Protein AF-A0A9P4NU19-F1 (afdb_monomer_lite)

Structure (mmCIF, N/CA/C/O backbone):
data_AF-A0A9P4NU19-F1
#
_entry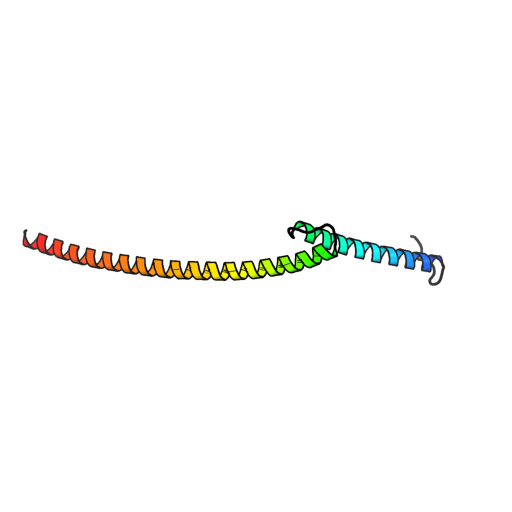.id   AF-A0A9P4NU19-F1
#
loop_
_atom_site.group_PDB
_atom_site.id
_atom_site.type_symbol
_atom_site.label_atom_id
_atom_site.label_alt_id
_atom_site.label_comp_id
_atom_site.label_asym_id
_atom_site.label_entity_id
_atom_site.label_seq_id
_atom_site.pdbx_PDB_ins_code
_atom_site.Cartn_x
_atom_site.Cartn_y
_atom_site.Cartn_z
_atom_site.occupancy
_atom_site.B_iso_or_equiv
_atom_site.auth_seq_id
_atom_site.auth_comp_id
_atom_site.auth_asym_id
_atom_site.auth_atom_id
_atom_site.pdbx_PDB_model_num
ATOM 1 N N . SER A 1 1 ? 50.816 -5.584 -24.018 1.00 43.19 1 SER A N 1
ATOM 2 C CA . SER A 1 1 ? 50.028 -4.352 -23.812 1.00 43.19 1 SER A CA 1
ATOM 3 C C . SER A 1 1 ? 49.544 -3.868 -25.172 1.00 43.19 1 SER A C 1
ATOM 5 O O . SER A 1 1 ? 50.369 -3.659 -26.049 1.00 43.19 1 SER A O 1
ATOM 7 N N . ARG A 1 2 ? 48.230 -3.766 -25.426 1.00 56.91 2 ARG A N 1
ATOM 8 C CA . ARG A 1 2 ? 47.763 -3.137 -26.680 1.00 56.91 2 ARG A CA 1
ATOM 9 C C . ARG A 1 2 ? 48.009 -1.633 -26.565 1.00 56.91 2 ARG A C 1
ATOM 11 O O . ARG A 1 2 ? 47.451 -1.003 -25.667 1.00 56.91 2 ARG A O 1
ATOM 18 N N . SER A 1 3 ? 48.881 -1.088 -27.411 1.00 71.12 3 SER A N 1
ATOM 19 C CA . SER A 1 3 ? 49.129 0.350 -27.499 1.00 71.12 3 SER A CA 1
ATOM 20 C C . SER A 1 3 ? 47.824 1.063 -27.838 1.00 71.12 3 SER A C 1
ATOM 22 O O . SER A 1 3 ? 47.075 0.618 -28.708 1.00 71.12 3 SER A O 1
ATOM 24 N N . LYS A 1 4 ? 47.526 2.156 -27.130 1.00 72.44 4 LYS A N 1
ATOM 25 C CA . LYS A 1 4 ? 46.362 2.984 -27.458 1.00 72.44 4 LYS A CA 1
ATOM 26 C C . LYS A 1 4 ? 46.572 3.554 -28.870 1.00 72.44 4 LYS A C 1
ATOM 28 O O . LYS A 1 4 ? 47.666 4.057 -29.128 1.00 72.44 4 LYS A O 1
ATOM 33 N N . PRO A 1 5 ? 45.577 3.461 -29.770 1.00 78.62 5 PRO A N 1
ATOM 34 C CA . PRO A 1 5 ? 45.715 3.963 -31.133 1.00 78.62 5 PRO A CA 1
ATOM 35 C C . PRO A 1 5 ? 45.987 5.470 -31.122 1.00 78.62 5 PRO A C 1
ATOM 37 O O . PRO A 1 5 ? 45.494 6.192 -30.249 1.00 78.62 5 PRO A O 1
ATOM 40 N N . GLN A 1 6 ? 46.790 5.937 -32.079 1.00 83.56 6 GLN A N 1
ATOM 41 C CA . GLN A 1 6 ? 47.211 7.334 -32.176 1.00 83.56 6 GLN A CA 1
ATOM 42 C C . GLN A 1 6 ? 45.997 8.256 -32.331 1.00 83.56 6 GLN A C 1
ATOM 44 O O . GLN A 1 6 ? 45.128 8.004 -33.164 1.00 83.56 6 GLN A O 1
ATOM 49 N N . VAL A 1 7 ? 45.929 9.327 -31.539 1.00 80.81 7 VAL A N 1
ATOM 50 C CA . VAL A 1 7 ? 44.821 10.294 -31.589 1.00 80.81 7 VAL A CA 1
ATOM 51 C C . VAL A 1 7 ? 44.701 10.873 -33.003 1.00 80.81 7 VAL A C 1
ATOM 53 O O . VAL A 1 7 ? 45.691 11.333 -33.562 1.00 80.81 7 VAL A O 1
ATOM 56 N N . GLY A 1 8 ? 43.496 10.816 -33.578 1.00 79.75 8 GLY A N 1
ATOM 57 C CA . GLY A 1 8 ? 43.217 11.255 -34.952 1.00 79.75 8 GLY A CA 1
ATOM 58 C C . GLY A 1 8 ? 43.447 10.198 -36.040 1.00 79.75 8 GLY A C 1
ATOM 59 O O . GLY A 1 8 ? 43.107 10.446 -37.190 1.00 79.75 8 GLY A O 1
ATOM 60 N N . SER A 1 9 ? 43.969 9.012 -35.703 1.00 86.62 9 SER A N 1
ATOM 61 C CA . SER A 1 9 ? 44.032 7.883 -36.645 1.00 86.62 9 SER A CA 1
ATOM 62 C C . SER A 1 9 ? 42.656 7.252 -36.886 1.00 86.62 9 SER A C 1
ATOM 64 O O . SER A 1 9 ? 41.766 7.301 -36.027 1.00 86.62 9 SER A O 1
ATOM 66 N N . ASP A 1 10 ? 42.492 6.575 -38.023 1.00 85.88 10 ASP A N 1
ATOM 67 C CA . ASP A 1 10 ? 41.269 5.827 -38.347 1.00 85.88 10 ASP A CA 1
ATOM 68 C C . ASP A 1 10 ? 40.943 4.751 -37.302 1.00 85.88 10 ASP A C 1
ATOM 70 O O . ASP A 1 10 ? 39.777 4.537 -36.953 1.00 85.88 10 ASP A O 1
ATOM 74 N N . GLU A 1 11 ? 41.972 4.115 -36.736 1.00 84.75 11 GLU A N 1
ATOM 75 C CA . GLU A 1 11 ? 41.837 3.141 -35.651 1.00 84.75 11 GLU A CA 1
ATOM 76 C C . GLU A 1 11 ? 41.324 3.789 -34.362 1.00 84.75 11 GLU A C 1
ATOM 78 O O . GLU A 1 11 ? 40.438 3.243 -33.700 1.00 84.75 11 GLU A O 1
ATOM 83 N N . TRP A 1 12 ? 41.812 4.987 -34.028 1.00 87.06 12 TRP A N 1
ATOM 84 C CA . TRP A 1 12 ? 41.321 5.755 -32.886 1.00 87.06 12 TRP A CA 1
ATOM 85 C C . TRP A 1 12 ? 39.859 6.166 -33.075 1.00 87.06 12 TRP A C 1
ATOM 87 O O . TRP A 1 12 ? 39.044 5.982 -32.166 1.00 87.06 12 TRP A O 1
ATOM 97 N N . HIS A 1 13 ? 39.486 6.632 -34.270 1.00 87.81 13 HIS A N 1
ATOM 98 C CA . HIS A 1 13 ? 38.095 6.947 -34.597 1.00 87.81 13 HIS A CA 1
ATOM 99 C C . HIS A 1 13 ? 37.188 5.710 -34.538 1.00 87.81 13 HIS A C 1
ATOM 101 O O . HIS A 1 13 ? 36.067 5.801 -34.028 1.00 87.81 13 HIS A O 1
ATOM 107 N N . LYS A 1 14 ? 37.657 4.547 -35.008 1.00 88.94 14 LYS A N 1
ATOM 108 C CA . LYS A 1 14 ? 36.924 3.276 -34.936 1.00 88.94 14 LYS A CA 1
ATOM 109 C C . LYS A 1 14 ? 36.691 2.837 -33.490 1.00 88.94 14 LYS A C 1
ATOM 111 O O . LYS A 1 14 ? 35.538 2.652 -33.110 1.00 88.94 14 LYS A O 1
ATOM 116 N N . VAL A 1 15 ? 37.741 2.787 -32.667 1.00 87.25 15 VAL A N 1
ATOM 117 C CA . VAL A 1 15 ? 37.636 2.429 -31.241 1.00 87.25 15 VAL A CA 1
ATOM 118 C C . VAL A 1 15 ? 36.683 3.368 -30.505 1.00 87.25 15 VAL A C 1
ATOM 120 O O . VAL A 1 15 ? 35.859 2.919 -29.712 1.00 87.25 15 VAL A O 1
ATOM 123 N N . ARG A 1 16 ? 36.733 4.675 -30.787 1.00 90.88 16 ARG A N 1
ATOM 124 C CA . ARG A 1 16 ? 35.836 5.647 -30.149 1.00 90.88 16 ARG A CA 1
ATOM 125 C C . ARG A 1 16 ? 34.371 5.420 -30.530 1.00 90.88 16 ARG A C 1
ATOM 127 O O . ARG A 1 16 ? 33.507 5.483 -29.657 1.00 90.88 16 ARG A O 1
ATOM 134 N N . ARG A 1 17 ? 34.088 5.138 -31.808 1.00 91.12 17 ARG A N 1
ATOM 135 C CA . ARG A 1 17 ? 32.733 4.808 -32.286 1.00 91.12 17 ARG A CA 1
ATOM 136 C C . ARG A 1 17 ? 32.219 3.506 -31.678 1.00 91.12 17 ARG A C 1
ATOM 138 O O . ARG A 1 17 ? 31.075 3.470 -31.235 1.00 91.12 17 ARG A O 1
ATOM 145 N N . ASP A 1 18 ? 33.046 2.468 -31.633 1.00 92.81 18 ASP A N 1
ATOM 146 C CA . ASP A 1 18 ? 32.655 1.159 -31.102 1.00 92.81 18 ASP A CA 1
ATOM 147 C C . ASP A 1 18 ? 32.418 1.226 -29.587 1.00 92.81 18 ASP A C 1
ATOM 149 O O . ASP A 1 18 ? 31.396 0.740 -29.106 1.00 92.81 18 ASP A O 1
ATOM 153 N N . ASN A 1 19 ? 33.269 1.946 -28.850 1.00 93.06 19 ASN A N 1
ATOM 154 C CA . ASN A 1 19 ? 33.043 2.225 -27.431 1.00 93.06 19 ASN A CA 1
ATOM 155 C C . ASN A 1 19 ? 31.738 2.997 -27.203 1.00 93.06 19 ASN A C 1
ATOM 157 O O . ASN A 1 19 ? 30.974 2.657 -26.306 1.00 93.06 19 ASN A O 1
ATOM 161 N N . HIS A 1 20 ? 31.447 4.012 -28.021 1.00 94.62 20 HIS A N 1
ATOM 162 C CA . HIS A 1 20 ? 30.194 4.761 -27.909 1.00 94.62 20 HIS A CA 1
ATOM 163 C C . HIS A 1 20 ? 28.964 3.875 -28.175 1.00 94.62 20 HIS A C 1
ATOM 165 O O . HIS A 1 20 ? 27.958 3.984 -27.475 1.00 94.62 20 HIS A O 1
ATOM 171 N N . LYS A 1 21 ? 29.032 2.977 -29.168 1.00 96.56 21 LYS A N 1
ATOM 172 C CA . LYS A 1 21 ? 27.966 1.996 -29.437 1.00 96.56 21 LYS A CA 1
ATOM 173 C C . LYS A 1 21 ? 27.763 1.044 -28.262 1.00 96.56 21 LYS A C 1
ATOM 175 O O . LYS A 1 21 ? 26.624 0.784 -27.892 1.00 96.56 21 LYS A O 1
ATOM 180 N N . GLU A 1 22 ? 28.851 0.553 -27.678 1.00 95.81 22 GLU A N 1
ATOM 181 C CA . GLU A 1 22 ? 28.810 -0.360 -26.536 1.00 95.81 22 GLU A CA 1
ATOM 182 C C . GLU A 1 22 ? 28.207 0.306 -25.292 1.00 95.81 22 GLU A C 1
ATOM 184 O O . GLU A 1 22 ? 27.360 -0.286 -24.623 1.00 95.81 22 GLU A O 1
ATOM 189 N N . VAL A 1 23 ? 28.577 1.560 -25.015 1.00 96.75 23 VAL A N 1
ATOM 190 C CA . VAL A 1 23 ? 27.990 2.345 -23.918 1.00 96.75 23 VAL A CA 1
ATOM 191 C C . VAL A 1 23 ? 26.480 2.503 -24.107 1.00 96.75 23 VAL A C 1
ATOM 193 O O . VAL A 1 23 ? 25.710 2.250 -23.180 1.00 96.75 23 VAL A O 1
ATOM 196 N N . GLU A 1 24 ? 26.035 2.861 -25.312 1.00 97.19 24 GLU A N 1
ATOM 197 C CA . GLU A 1 24 ? 24.605 3.022 -25.595 1.00 97.19 24 GLU A CA 1
ATOM 198 C C . GLU A 1 24 ? 23.846 1.684 -25.565 1.00 97.19 24 GLU A C 1
ATOM 200 O O . GLU A 1 24 ? 22.709 1.635 -25.093 1.00 97.19 24 GLU A O 1
ATOM 205 N N . ARG A 1 25 ? 24.467 0.579 -26.001 1.00 97.50 25 ARG A N 1
ATOM 206 C CA . ARG A 1 25 ? 23.892 -0.770 -25.882 1.00 97.50 25 ARG A CA 1
ATOM 207 C C . ARG A 1 25 ? 23.629 -1.123 -24.417 1.00 97.50 25 ARG A C 1
ATOM 209 O O . ARG A 1 25 ? 22.496 -1.461 -24.084 1.00 97.50 25 ARG A O 1
ATOM 216 N N . ARG A 1 26 ? 24.631 -0.970 -23.542 1.00 97.56 26 ARG A N 1
ATOM 217 C CA . ARG A 1 26 ? 24.484 -1.248 -22.101 1.00 97.56 26 ARG A CA 1
ATOM 218 C C . ARG A 1 26 ? 23.404 -0.388 -21.459 1.00 97.56 26 ARG A C 1
ATOM 220 O O . ARG A 1 26 ? 22.575 -0.904 -20.721 1.00 97.56 26 ARG A O 1
ATOM 227 N N . ARG A 1 27 ? 23.354 0.907 -21.791 1.00 98.00 27 ARG A N 1
ATOM 228 C CA . ARG A 1 27 ? 22.293 1.804 -21.312 1.00 98.00 27 ARG A CA 1
ATOM 229 C C . ARG A 1 27 ? 20.902 1.282 -21.690 1.00 98.00 27 ARG A C 1
ATOM 231 O O . ARG A 1 27 ? 20.002 1.279 -20.853 1.00 98.00 27 ARG A O 1
ATOM 238 N N . ARG A 1 28 ? 20.711 0.840 -22.938 1.00 97.56 28 ARG A N 1
ATOM 239 C CA . ARG A 1 28 ? 19.429 0.278 -23.398 1.00 97.56 28 ARG A CA 1
ATOM 240 C C . ARG A 1 28 ? 19.075 -1.021 -22.687 1.00 97.56 28 ARG A C 1
ATOM 242 O O . ARG A 1 28 ? 17.903 -1.230 -22.396 1.00 97.56 28 ARG A O 1
ATOM 249 N N . GLU A 1 29 ? 20.056 -1.874 -22.420 1.00 97.12 29 GLU A N 1
ATOM 250 C CA . GLU A 1 29 ? 19.855 -3.124 -21.683 1.00 97.12 29 GLU A CA 1
ATOM 251 C C . GLU A 1 29 ? 19.390 -2.860 -20.257 1.00 97.12 29 GLU A C 1
ATOM 253 O O . GLU A 1 29 ? 18.326 -3.347 -19.893 1.00 97.12 29 GLU A O 1
ATOM 258 N N . THR A 1 30 ? 20.068 -1.976 -19.520 1.00 97.19 30 THR A N 1
ATOM 259 C CA . THR A 1 30 ? 19.652 -1.583 -18.164 1.00 97.19 30 THR A CA 1
ATOM 260 C C . THR A 1 30 ? 18.233 -1.007 -18.137 1.00 97.19 30 THR A C 1
ATOM 262 O O . THR A 1 30 ? 17.441 -1.338 -17.257 1.00 97.19 30 THR A O 1
ATOM 265 N N . ILE A 1 31 ? 17.869 -0.169 -19.117 1.00 95.94 31 ILE A N 1
ATOM 266 C CA . ILE A 1 31 ? 16.500 0.364 -19.221 1.00 95.94 31 ILE A CA 1
ATOM 267 C C . ILE A 1 31 ? 15.490 -0.765 -19.467 1.00 95.94 31 ILE A C 1
ATOM 269 O O . ILE A 1 31 ? 14.425 -0.787 -18.854 1.00 95.94 31 ILE A O 1
ATOM 273 N N . ASN A 1 32 ? 15.803 -1.702 -20.363 1.00 95.69 32 ASN A N 1
ATOM 274 C CA . ASN A 1 32 ? 14.904 -2.810 -20.682 1.00 95.69 32 ASN A CA 1
ATOM 275 C C . ASN A 1 32 ? 14.731 -3.767 -19.504 1.00 95.69 32 ASN A C 1
ATOM 277 O O . ASN A 1 32 ? 13.615 -4.210 -19.256 1.00 95.69 32 ASN A O 1
ATOM 281 N N . GLU A 1 33 ? 15.809 -4.055 -18.779 1.00 96.44 33 GLU A N 1
ATOM 282 C CA . GLU A 1 33 ? 15.769 -4.829 -17.540 1.00 96.44 33 GLU A CA 1
ATOM 283 C C . GLU A 1 33 ? 14.847 -4.158 -16.521 1.00 96.44 33 GLU A C 1
ATOM 285 O O . GLU A 1 33 ? 13.915 -4.798 -16.043 1.00 96.44 33 GLU A O 1
ATOM 290 N N . GLY A 1 34 ? 15.005 -2.850 -16.283 1.00 95.50 34 GLY A N 1
ATOM 291 C CA . GLY A 1 34 ? 14.125 -2.106 -15.378 1.00 95.50 34 GLY A CA 1
ATOM 292 C C . GLY A 1 34 ? 12.643 -2.176 -15.772 1.00 95.50 34 GLY A C 1
ATOM 293 O O . GLY A 1 34 ? 11.784 -2.387 -14.919 1.00 95.50 34 GLY A O 1
ATOM 294 N N . ILE A 1 35 ? 12.326 -2.066 -17.067 1.00 95.31 35 ILE A N 1
ATOM 295 C CA . ILE A 1 35 ? 10.942 -2.191 -17.557 1.00 95.31 35 ILE A CA 1
ATOM 296 C C . ILE A 1 35 ? 10.408 -3.620 -17.366 1.00 95.31 35 ILE A C 1
ATOM 298 O O . ILE A 1 35 ? 9.251 -3.796 -16.983 1.00 95.31 35 ILE A O 1
ATOM 302 N N . ASN A 1 36 ? 11.237 -4.639 -17.592 1.00 93.38 36 ASN A N 1
ATOM 303 C CA . ASN A 1 36 ? 10.842 -6.033 -17.402 1.00 93.38 36 ASN A CA 1
ATOM 304 C C . ASN A 1 36 ? 10.620 -6.374 -15.921 1.00 93.38 36 ASN A C 1
ATOM 306 O O . ASN A 1 36 ? 9.709 -7.137 -15.612 1.00 93.38 36 ASN A O 1
ATOM 310 N N . GLU A 1 37 ? 11.398 -5.805 -14.996 1.00 94.56 37 GLU A N 1
ATOM 311 C CA . GLU A 1 37 ? 11.152 -5.982 -13.558 1.00 94.56 37 GLU A CA 1
ATOM 312 C C . GLU A 1 37 ? 9.830 -5.337 -13.125 1.00 94.56 37 GLU A C 1
ATOM 314 O O . GLU A 1 37 ? 9.058 -5.960 -12.395 1.00 94.56 37 GLU A O 1
ATOM 319 N N . LEU A 1 38 ? 9.509 -4.140 -13.637 1.00 94.06 38 LEU A N 1
ATOM 320 C CA . LEU A 1 38 ? 8.205 -3.511 -13.391 1.00 94.06 38 LEU A CA 1
ATOM 321 C C . LEU A 1 38 ? 7.050 -4.408 -13.856 1.00 94.06 38 LEU A C 1
ATOM 323 O O . LEU A 1 38 ? 6.059 -4.558 -13.146 1.00 94.06 38 LEU A O 1
ATOM 327 N N . GLN A 1 39 ? 7.186 -5.061 -15.011 1.00 93.75 39 GLN A N 1
ATOM 328 C CA . GLN A 1 39 ? 6.155 -5.956 -15.537 1.00 93.75 39 GLN A CA 1
ATOM 329 C C . GLN A 1 39 ? 5.841 -7.137 -14.602 1.00 93.75 39 GLN A C 1
ATOM 331 O O . GLN A 1 39 ? 4.698 -7.586 -14.561 1.00 93.75 39 GLN A O 1
ATOM 336 N N . LYS A 1 40 ? 6.824 -7.650 -13.850 1.00 93.38 40 LYS A N 1
ATOM 337 C CA . LYS A 1 40 ? 6.624 -8.811 -12.962 1.00 93.38 40 LYS A CA 1
ATOM 338 C C . LYS A 1 40 ? 5.743 -8.497 -11.756 1.00 93.38 40 LYS A C 1
ATOM 340 O O . LYS A 1 40 ? 5.053 -9.386 -11.268 1.00 93.38 40 LYS A O 1
ATOM 345 N N . ILE A 1 41 ? 5.795 -7.260 -11.262 1.00 94.06 41 ILE A N 1
ATOM 346 C CA . ILE A 1 41 ? 5.099 -6.844 -10.034 1.00 94.06 41 ILE A CA 1
ATOM 347 C C . ILE A 1 41 ? 3.794 -6.095 -10.314 1.00 94.06 41 ILE A C 1
ATOM 349 O O . ILE A 1 41 ? 2.936 -6.004 -9.438 1.00 94.06 41 ILE A O 1
ATOM 353 N N . VAL A 1 42 ? 3.639 -5.541 -11.520 1.00 93.44 42 VAL A N 1
ATOM 354 C CA . VAL A 1 42 ? 2.457 -4.773 -11.909 1.00 93.44 42 VAL A CA 1
ATOM 355 C C . VAL A 1 42 ? 1.446 -5.697 -12.607 1.00 93.44 42 VAL A C 1
ATOM 357 O O . VAL A 1 42 ? 1.720 -6.201 -13.700 1.00 93.44 42 VAL A O 1
ATOM 360 N N . PRO A 1 43 ? 0.244 -5.902 -12.041 1.00 92.38 43 PRO A N 1
ATOM 361 C CA . PRO A 1 43 ? -0.750 -6.794 -12.624 1.00 92.38 43 PRO A CA 1
ATOM 362 C C . PRO A 1 43 ? -1.387 -6.207 -13.892 1.00 92.38 43 PRO A C 1
ATOM 364 O O . PRO A 1 43 ? -1.646 -5.002 -13.997 1.00 92.38 43 PRO A O 1
ATOM 367 N N . GLY A 1 44 ? -1.704 -7.089 -14.844 1.00 87.44 44 GLY A N 1
ATOM 368 C CA . GLY A 1 44 ? -2.385 -6.718 -16.089 1.00 87.44 44 GLY A CA 1
ATOM 369 C C . GLY A 1 44 ? -1.497 -5.971 -17.085 1.00 87.44 44 GLY A C 1
ATOM 370 O O . GLY A 1 44 ? -2.003 -5.196 -17.892 1.00 87.44 44 GLY A O 1
ATOM 371 N N . CYS A 1 45 ? -0.177 -6.162 -17.022 1.00 86.88 45 CYS A N 1
ATOM 372 C CA . CYS A 1 45 ? 0.728 -5.593 -18.012 1.00 86.88 45 CYS A CA 1
ATOM 373 C C . CYS A 1 45 ? 0.721 -6.391 -19.319 1.00 86.88 45 CYS A C 1
ATOM 375 O O . CYS A 1 45 ? 0.979 -7.595 -19.334 1.00 86.88 45 CYS A O 1
ATOM 377 N N . GLU A 1 46 ? 0.526 -5.691 -20.433 1.00 83.19 46 GLU A N 1
ATOM 378 C CA . GLU A 1 46 ? 0.822 -6.209 -21.770 1.00 83.19 46 GLU A CA 1
ATOM 379 C C . GLU A 1 46 ? 2.330 -6.152 -22.075 1.00 83.19 46 GLU A C 1
ATOM 381 O O . GLU A 1 46 ? 3.106 -5.530 -21.354 1.00 83.19 46 GLU A O 1
ATOM 386 N N . LYS A 1 47 ? 2.766 -6.767 -23.183 1.00 82.75 47 LYS A N 1
ATOM 387 C CA . LYS A 1 47 ? 4.188 -6.829 -23.586 1.00 82.75 47 LYS A CA 1
ATOM 388 C C . LYS A 1 47 ? 4.772 -5.496 -24.097 1.00 82.75 47 LYS A C 1
ATOM 390 O O . LYS A 1 47 ? 5.946 -5.449 -24.460 1.00 82.75 47 LYS A O 1
ATOM 395 N N . ASN A 1 48 ? 3.985 -4.421 -24.174 1.00 90.31 48 ASN A N 1
ATOM 396 C CA . ASN A 1 48 ? 4.439 -3.124 -24.678 1.00 90.31 48 ASN A CA 1
ATOM 397 C C . ASN A 1 48 ? 5.071 -2.278 -23.553 1.00 90.31 48 ASN A C 1
ATOM 399 O O . ASN A 1 48 ? 4.478 -2.062 -22.501 1.00 90.31 48 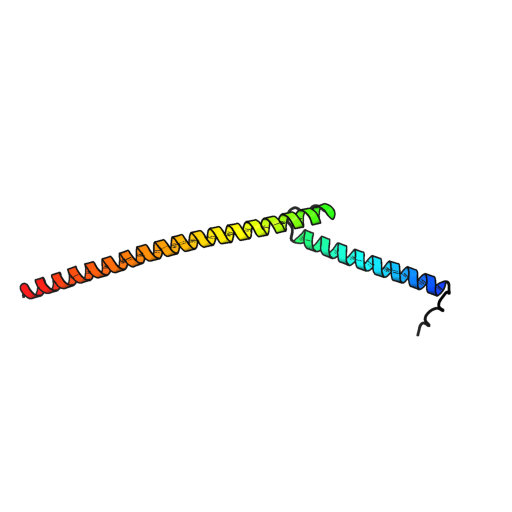ASN A O 1
ATOM 403 N N . LYS A 1 49 ? 6.270 -1.729 -23.790 1.00 90.56 49 LYS A N 1
ATOM 404 C CA . LYS A 1 49 ? 6.980 -0.870 -22.823 1.00 90.56 49 LYS A CA 1
ATOM 405 C C . LYS A 1 49 ? 6.155 0.344 -22.386 1.00 90.56 49 LYS A C 1
ATOM 407 O O . LYS A 1 49 ? 6.171 0.691 -21.211 1.00 90.56 49 LYS A O 1
ATOM 412 N N . GLY A 1 50 ? 5.426 0.973 -23.310 1.00 92.81 50 GLY A N 1
ATOM 413 C CA . GLY A 1 50 ? 4.583 2.130 -23.000 1.00 92.81 50 GLY A CA 1
ATOM 414 C C . GLY A 1 50 ? 3.421 1.770 -22.073 1.00 92.81 50 GLY A C 1
ATOM 415 O O . GLY A 1 50 ? 3.192 2.458 -21.079 1.00 92.81 50 GLY A O 1
ATOM 416 N N . SER A 1 51 ? 2.744 0.649 -22.342 1.00 93.25 51 SER A N 1
ATOM 417 C CA . SER A 1 51 ? 1.642 0.176 -21.498 1.00 93.25 51 SER A CA 1
ATOM 418 C C . SER A 1 51 ? 2.130 -0.275 -20.124 1.00 93.25 51 SER A C 1
ATOM 420 O O . SER A 1 51 ? 1.460 0.009 -19.139 1.00 93.25 51 SER A O 1
ATOM 422 N N . ILE A 1 52 ? 3.305 -0.917 -20.033 1.00 94.38 52 ILE A N 1
ATOM 423 C CA . ILE A 1 52 ? 3.918 -1.297 -18.748 1.00 94.38 52 ILE A CA 1
ATOM 424 C C . ILE A 1 52 ? 4.143 -0.053 -17.883 1.00 94.38 52 ILE A C 1
ATOM 426 O O . ILE A 1 52 ? 3.734 -0.035 -16.726 1.00 94.38 52 ILE A O 1
ATOM 430 N N . LEU A 1 53 ? 4.735 1.009 -18.440 1.00 94.94 53 LEU A N 1
ATOM 431 C CA . LEU A 1 53 ? 4.994 2.248 -17.699 1.00 94.94 53 LEU A CA 1
ATOM 432 C C . LEU A 1 53 ? 3.699 2.937 -17.248 1.00 94.94 53 LEU A C 1
ATOM 434 O O . LEU A 1 53 ? 3.582 3.343 -16.091 1.00 94.94 53 LEU A O 1
ATOM 438 N N . GLN A 1 54 ? 2.705 3.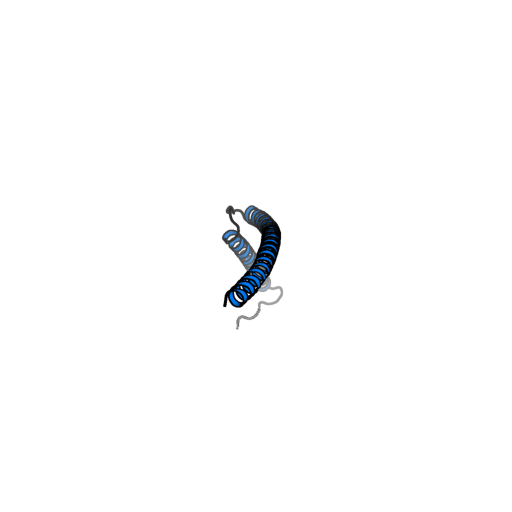034 -18.134 1.00 94.38 54 GLN A N 1
ATOM 439 C CA . GLN A 1 54 ? 1.411 3.629 -17.795 1.00 94.38 54 GLN A CA 1
ATOM 440 C C . GLN A 1 54 ? 0.675 2.813 -16.724 1.00 94.38 54 GLN A C 1
ATOM 442 O O . GLN A 1 54 ? 0.126 3.381 -15.777 1.00 94.38 54 GLN A O 1
ATOM 447 N N . ARG A 1 55 ? 0.690 1.481 -16.842 1.00 95.50 55 ARG A N 1
ATOM 448 C CA . ARG A 1 55 ? 0.067 0.584 -15.868 1.00 95.50 55 ARG A CA 1
ATOM 449 C C . ARG A 1 55 ? 0.787 0.635 -14.524 1.00 95.50 55 ARG A C 1
ATOM 451 O O . ARG A 1 55 ? 0.115 0.661 -13.500 1.00 95.50 55 ARG A O 1
ATOM 458 N N . ALA A 1 56 ? 2.117 0.725 -14.517 1.00 96.44 56 ALA A N 1
ATOM 459 C CA . ALA A 1 56 ? 2.905 0.890 -13.300 1.00 96.44 56 ALA A CA 1
ATOM 460 C C . ALA A 1 56 ? 2.525 2.177 -12.556 1.00 96.44 56 ALA A C 1
ATOM 462 O O . ALA A 1 56 ? 2.262 2.134 -11.357 1.00 96.44 56 ALA A O 1
ATOM 463 N N . HIS A 1 57 ? 2.407 3.301 -13.271 1.00 96.00 57 HIS A N 1
ATOM 464 C CA . HIS A 1 57 ? 1.941 4.560 -12.687 1.00 96.00 57 HIS A CA 1
ATOM 465 C C . HIS A 1 57 ? 0.546 4.422 -12.056 1.00 96.00 57 HIS A C 1
ATOM 467 O O . HIS A 1 57 ? 0.351 4.784 -10.897 1.00 96.00 57 HIS A O 1
ATOM 473 N N . GLN A 1 58 ? -0.418 3.862 -12.796 1.00 96.19 58 GLN A N 1
ATOM 474 C CA . GLN A 1 58 ? -1.778 3.644 -12.287 1.00 96.19 58 GLN A CA 1
ATOM 475 C C . GLN A 1 58 ? -1.802 2.723 -11.067 1.00 96.19 58 GLN A C 1
ATOM 477 O O . GLN A 1 58 ? -2.536 2.978 -10.120 1.00 96.19 58 GLN A O 1
ATOM 482 N N . TYR A 1 59 ? -1.007 1.656 -11.088 1.00 97.31 59 TYR A N 1
ATOM 483 C CA . TYR A 1 59 ? -0.961 0.700 -9.995 1.00 97.31 59 TYR A CA 1
ATOM 484 C C . TYR A 1 59 ? -0.368 1.319 -8.728 1.00 97.31 59 TYR A C 1
ATOM 486 O O . TYR A 1 59 ? -0.913 1.119 -7.652 1.00 97.31 59 TYR A O 1
ATOM 494 N N . ILE A 1 60 ? 0.678 2.144 -8.847 1.00 97.44 60 ILE A N 1
ATOM 495 C CA . ILE A 1 60 ? 1.227 2.894 -7.708 1.00 97.44 60 ILE A CA 1
ATOM 496 C C . ILE A 1 60 ? 0.181 3.854 -7.130 1.00 97.44 60 ILE A C 1
ATOM 498 O O . ILE A 1 60 ? 0.041 3.923 -5.912 1.00 97.44 60 ILE A O 1
ATOM 502 N N . ALA A 1 61 ? -0.562 4.575 -7.976 1.00 97.81 61 ALA A N 1
ATOM 503 C CA . ALA A 1 61 ? -1.643 5.448 -7.515 1.00 97.81 61 ALA A CA 1
ATOM 504 C C . ALA A 1 61 ? -2.727 4.651 -6.769 1.00 97.81 61 ALA A C 1
ATOM 506 O O . ALA A 1 61 ? -3.079 4.997 -5.648 1.00 97.81 61 ALA A O 1
ATOM 507 N N . GLN A 1 62 ? -3.160 3.521 -7.333 1.00 97.31 62 GLN A N 1
ATOM 508 C CA . GLN A 1 62 ? -4.130 2.632 -6.694 1.00 97.31 62 GLN A CA 1
ATOM 509 C C . GLN A 1 62 ? -3.625 2.080 -5.353 1.00 97.31 62 GLN A C 1
ATOM 511 O O . GLN A 1 62 ? -4.391 2.003 -4.400 1.00 97.31 62 GLN A O 1
ATOM 516 N N . LEU A 1 63 ? -2.352 1.683 -5.260 1.00 98.19 63 LEU A N 1
ATOM 517 C CA . LEU A 1 63 ? -1.773 1.196 -4.008 1.00 98.19 63 LEU A CA 1
ATOM 518 C C . LEU A 1 63 ? -1.773 2.280 -2.926 1.00 98.19 63 LEU A C 1
ATOM 520 O O . LEU A 1 63 ? -2.102 1.970 -1.786 1.00 98.19 63 LEU A O 1
ATOM 524 N N . LYS A 1 64 ? -1.468 3.534 -3.284 1.00 97.94 64 LYS A N 1
ATOM 525 C CA . LYS A 1 64 ? -1.533 4.671 -2.354 1.00 97.94 64 LYS A CA 1
ATOM 526 C C . LYS A 1 64 ? -2.957 4.947 -1.879 1.00 97.94 64 LYS A C 1
ATOM 528 O O . LYS A 1 64 ? -3.172 5.119 -0.684 1.00 97.94 64 LYS A O 1
ATOM 533 N N . ASP A 1 65 ? -3.923 4.941 -2.793 1.00 98.12 65 ASP A N 1
ATOM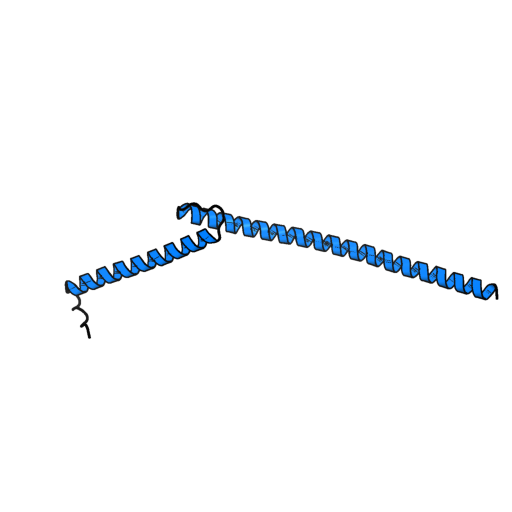 534 C CA . ASP A 1 65 ? -5.331 5.145 -2.440 1.00 98.12 65 ASP A CA 1
ATOM 535 C C . ASP A 1 65 ? -5.845 4.008 -1.541 1.00 98.12 65 ASP A C 1
ATOM 537 O O . ASP A 1 65 ? -6.518 4.254 -0.541 1.00 98.12 65 ASP A O 1
ATOM 541 N N . ASN A 1 66 ? -5.474 2.760 -1.844 1.00 98.06 66 ASN A N 1
ATOM 542 C CA . ASN A 1 66 ? -5.812 1.599 -1.021 1.00 98.06 66 ASN A CA 1
ATOM 543 C C . ASN A 1 66 ? -5.158 1.663 0.368 1.00 98.06 66 ASN A C 1
ATOM 545 O O . ASN A 1 66 ? -5.786 1.298 1.358 1.00 98.06 66 ASN A O 1
ATOM 549 N N . GLU A 1 67 ? -3.900 2.098 0.457 1.00 98.19 67 GLU A N 1
ATOM 550 C CA . GLU A 1 67 ? -3.202 2.290 1.731 1.00 98.19 67 GLU A CA 1
ATOM 551 C C . GLU A 1 67 ? -3.924 3.327 2.596 1.00 98.19 67 GLU A C 1
ATOM 553 O O . GLU A 1 67 ? -4.221 3.049 3.757 1.00 98.19 67 GLU A O 1
ATOM 558 N N . GLN A 1 68 ? -4.297 4.469 2.011 1.00 98.00 68 GLN A N 1
ATOM 559 C CA . GLN A 1 68 ? -5.058 5.510 2.697 1.00 98.00 68 GLN A CA 1
ATOM 560 C C . GLN A 1 68 ? -6.409 4.985 3.211 1.00 98.00 68 GLN A C 1
ATOM 562 O O . GLN A 1 68 ? -6.728 5.148 4.388 1.00 98.00 68 GLN A O 1
ATOM 567 N N . GLN A 1 69 ? -7.172 4.281 2.368 1.00 98.25 69 GLN A N 1
ATOM 568 C CA . GLN A 1 69 ? -8.450 3.679 2.768 1.00 98.25 69 GLN A CA 1
ATOM 569 C C . GLN A 1 69 ? -8.284 2.632 3.877 1.00 98.25 69 GLN A C 1
ATOM 571 O O . GLN A 1 69 ? -9.101 2.560 4.795 1.00 98.25 69 GLN A O 1
ATOM 576 N N . ASN A 1 70 ? -7.222 1.824 3.826 1.00 98.31 70 ASN A N 1
ATOM 577 C CA . ASN A 1 70 ? -6.931 0.840 4.867 1.00 98.31 70 ASN A CA 1
ATOM 578 C C . ASN A 1 70 ? -6.600 1.513 6.202 1.00 98.31 70 ASN A C 1
ATOM 580 O O . ASN A 1 70 ? -7.069 1.051 7.242 1.00 98.31 70 ASN A O 1
ATOM 584 N N . ILE A 1 71 ? -5.834 2.608 6.181 1.00 98.12 71 ILE A N 1
ATOM 585 C CA . ILE A 1 71 ? -5.530 3.402 7.379 1.00 98.12 71 ILE A CA 1
ATOM 586 C C . ILE A 1 71 ? -6.817 3.976 7.976 1.00 98.12 71 ILE A C 1
ATOM 588 O O . ILE A 1 71 ? -7.031 3.869 9.184 1.00 98.12 71 ILE A O 1
ATOM 592 N N . GLU A 1 72 ? -7.692 4.550 7.151 1.00 98.12 72 GLU A N 1
ATOM 593 C CA . GLU A 1 72 ? -8.974 5.108 7.595 1.00 98.12 72 GLU A CA 1
ATOM 594 C C . GLU A 1 72 ? -9.877 4.034 8.203 1.00 98.12 72 GLU A C 1
ATOM 596 O O . GLU A 1 72 ? -10.384 4.204 9.314 1.00 98.12 72 GLU A O 1
ATOM 601 N N . LYS A 1 73 ? -10.016 2.892 7.519 1.00 98.31 73 LYS A N 1
ATOM 602 C CA . LYS A 1 73 ? -10.790 1.748 8.007 1.00 98.31 73 LYS A CA 1
ATOM 603 C C . LYS A 1 73 ? -10.257 1.242 9.345 1.00 98.31 73 LYS A C 1
ATOM 605 O O . LYS A 1 73 ? -11.032 1.085 10.284 1.00 98.31 73 LYS A O 1
ATOM 610 N N . TRP A 1 74 ? -8.947 1.021 9.448 1.00 98.50 74 TRP A N 1
ATOM 611 C CA . TRP A 1 74 ? -8.328 0.532 10.679 1.00 98.50 74 TRP A CA 1
ATOM 612 C C . TRP A 1 74 ? -8.470 1.535 11.827 1.00 98.50 74 TRP A C 1
ATOM 614 O O . TRP A 1 74 ? -8.744 1.152 12.962 1.00 98.50 74 TRP A O 1
ATOM 624 N N . THR A 1 75 ? -8.345 2.831 11.533 1.00 98.38 75 THR A N 1
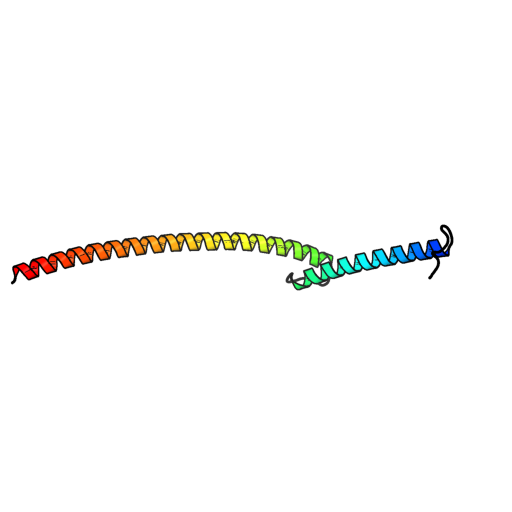ATOM 625 C CA . THR A 1 75 ? -8.546 3.898 12.521 1.00 98.38 75 THR A CA 1
ATOM 626 C C . THR A 1 75 ? -9.979 3.892 13.050 1.00 98.38 75 THR A C 1
ATOM 628 O O . THR A 1 75 ? -10.180 3.965 14.262 1.00 98.38 75 THR A O 1
ATOM 631 N N . LEU A 1 76 ? -10.973 3.755 12.168 1.00 98.44 76 LEU A N 1
ATOM 632 C CA . LEU A 1 76 ? -12.378 3.671 12.562 1.00 98.44 76 LEU A CA 1
ATOM 633 C C . LEU A 1 76 ? -12.663 2.415 13.396 1.00 98.44 76 LEU A C 1
ATOM 635 O O . LEU A 1 76 ? -13.278 2.515 14.455 1.00 98.44 76 LEU A O 1
ATOM 639 N N . GLU A 1 77 ? -12.197 1.247 12.949 1.00 98.25 77 GLU A N 1
ATOM 640 C CA . GLU A 1 77 ? -12.352 -0.016 13.683 1.00 98.25 77 GLU A CA 1
ATOM 641 C C . GLU A 1 77 ? -11.733 0.073 15.080 1.00 98.25 77 GLU A C 1
ATOM 643 O O . GLU A 1 77 ? -12.365 -0.320 16.061 1.00 98.25 77 GLU A O 1
ATOM 648 N N . LYS A 1 78 ? -10.534 0.656 15.192 1.00 98.44 78 LYS A N 1
ATOM 649 C CA . LYS A 1 78 ? -9.876 0.877 16.479 1.00 98.44 78 LYS A CA 1
ATOM 650 C C . LYS A 1 78 ? -10.713 1.772 17.396 1.00 98.44 78 LYS A C 1
ATOM 652 O O . LYS A 1 78 ? -10.929 1.406 18.545 1.00 98.44 78 LYS A O 1
ATOM 657 N N . LEU A 1 79 ? -11.211 2.908 16.900 1.00 98.50 79 LEU A N 1
ATOM 658 C CA . LEU A 1 79 ? -12.038 3.826 17.696 1.00 98.50 79 LEU A CA 1
ATOM 659 C C . LEU A 1 79 ? -13.318 3.153 18.213 1.00 98.50 79 LEU A C 1
ATOM 661 O O . LEU A 1 79 ? -13.683 3.339 19.372 1.00 98.50 79 LEU A O 1
ATOM 665 N N . LEU A 1 80 ? -13.977 2.347 17.376 1.00 98.38 80 LEU A N 1
ATOM 666 C CA . LEU A 1 80 ? -15.178 1.605 17.765 1.00 98.38 80 LEU A CA 1
ATOM 667 C C . LEU A 1 80 ? -14.875 0.535 18.820 1.00 98.38 80 LEU A C 1
ATOM 669 O O . LEU A 1 80 ? -15.638 0.375 19.772 1.00 98.38 80 LEU A O 1
ATOM 673 N N . LEU A 1 81 ? -13.759 -0.183 18.676 1.00 98.19 81 LEU A N 1
ATOM 674 C CA . LEU A 1 81 ? -13.327 -1.167 19.667 1.00 98.19 81 LEU A CA 1
ATOM 675 C C . LEU A 1 81 ? -12.945 -0.505 20.993 1.00 98.19 81 LEU A C 1
ATOM 677 O O . LEU A 1 81 ? -13.361 -0.988 22.042 1.00 98.19 81 LEU A O 1
ATOM 681 N N . ASP A 1 82 ? -12.223 0.615 20.957 1.00 98.50 82 ASP A N 1
ATOM 682 C CA . ASP A 1 82 ? -11.868 1.385 22.153 1.00 98.50 82 ASP A CA 1
ATOM 683 C C . ASP A 1 82 ? -13.136 1.878 22.877 1.00 98.50 82 ASP A C 1
ATOM 685 O O . ASP A 1 82 ? -13.233 1.785 24.104 1.00 98.50 82 ASP A O 1
ATOM 689 N N . GLN A 1 83 ? -14.152 2.335 22.135 1.00 98.31 83 GLN A N 1
ATOM 690 C CA . GLN A 1 83 ? -15.452 2.690 22.708 1.00 98.31 83 GLN A CA 1
ATOM 691 C C . GLN A 1 83 ? -16.139 1.479 23.359 1.00 98.31 83 GLN A C 1
ATOM 693 O O . GLN A 1 83 ? -16.558 1.568 24.514 1.00 98.31 83 GLN A O 1
ATOM 698 N N . ALA A 1 84 ? -16.210 0.338 22.669 1.00 98.31 84 ALA A N 1
ATOM 699 C CA . ALA A 1 84 ? -16.828 -0.877 23.201 1.00 98.31 84 ALA A CA 1
ATOM 700 C C . ALA A 1 84 ? -16.108 -1.398 24.460 1.00 98.31 84 ALA A C 1
ATOM 702 O O . ALA A 1 84 ? -16.755 -1.813 25.422 1.00 98.31 84 ALA A O 1
ATOM 703 N N . ILE A 1 85 ? -14.772 -1.336 24.490 1.00 98.38 85 ILE A N 1
ATOM 704 C CA . ILE A 1 85 ? -13.964 -1.695 25.664 1.00 98.38 85 ILE A CA 1
ATOM 705 C C . ILE A 1 85 ? -14.295 -0.777 26.842 1.00 98.38 85 ILE A C 1
ATOM 707 O O . ILE A 1 85 ? -14.471 -1.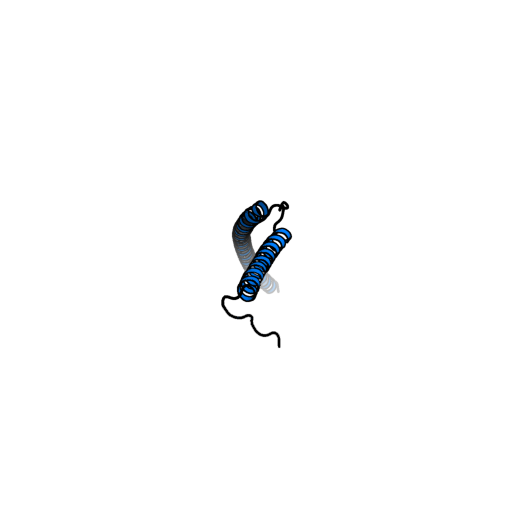265 27.961 1.00 98.38 85 ILE A O 1
ATOM 711 N N . ASN A 1 86 ? -14.418 0.531 26.612 1.00 98.38 86 ASN A N 1
ATOM 712 C CA . ASN A 1 86 ? -14.789 1.481 27.660 1.00 98.38 86 ASN A CA 1
ATOM 713 C C . ASN A 1 86 ? -16.202 1.211 28.201 1.00 98.38 86 ASN A C 1
ATOM 715 O O . ASN A 1 86 ? -16.404 1.189 29.414 1.00 98.38 86 ASN A O 1
ATOM 719 N N . GLU A 1 87 ? -17.175 0.944 27.328 1.00 98.25 87 GLU A N 1
ATOM 720 C CA . GLU A 1 87 ? -18.549 0.608 27.725 1.00 98.25 87 GLU A CA 1
ATOM 721 C C . GLU A 1 87 ? -18.618 -0.696 28.540 1.00 98.25 87 GLU A C 1
ATOM 723 O O . GLU A 1 87 ? -19.287 -0.756 29.581 1.00 98.25 87 GLU A O 1
ATOM 728 N N . LEU A 1 88 ? -17.880 -1.728 28.118 1.00 98.25 88 LEU A N 1
ATOM 729 C CA . LEU A 1 88 ? -17.771 -2.999 28.838 1.00 98.25 88 LEU A CA 1
ATOM 730 C C . LEU A 1 88 ? -17.071 -2.840 30.189 1.00 98.25 88 LEU A C 1
ATOM 732 O O . LEU A 1 88 ? -17.519 -3.425 31.177 1.00 98.25 88 LEU A O 1
ATOM 736 N N . SER A 1 89 ? -16.012 -2.033 30.254 1.00 98.00 89 SER A N 1
ATOM 737 C CA . SER A 1 89 ? -15.277 -1.760 31.494 1.00 98.00 89 SER A CA 1
ATOM 738 C C . SER A 1 89 ? -16.171 -1.044 32.507 1.00 98.00 89 SER A C 1
ATOM 740 O O . SER A 1 89 ? -16.310 -1.505 33.640 1.00 98.00 89 SER A O 1
ATOM 742 N N . ASN A 1 90 ? -16.892 -0.009 32.067 1.00 98.00 90 ASN A N 1
ATOM 743 C CA . ASN A 1 90 ? -17.864 0.708 32.895 1.00 98.00 90 ASN A CA 1
ATOM 744 C C . ASN A 1 90 ? -18.980 -0.217 33.407 1.00 98.00 90 ASN A C 1
ATOM 746 O O . ASN A 1 90 ? -19.379 -0.141 34.571 1.00 98.00 90 ASN A O 1
ATOM 750 N N . SER A 1 91 ? -19.475 -1.115 32.551 1.00 97.94 91 SER A N 1
ATOM 751 C CA . SER A 1 91 ? -20.503 -2.091 32.931 1.00 97.94 91 SER A CA 1
ATOM 752 C C . SER A 1 91 ? -19.984 -3.100 33.959 1.00 97.94 91 SER A C 1
ATOM 754 O O . SER A 1 91 ? -20.680 -3.404 34.930 1.00 97.94 91 SER A O 1
ATOM 756 N N . CYS A 1 92 ? -18.748 -3.581 33.791 1.00 97.81 92 CYS A N 1
ATOM 757 C CA . CYS A 1 92 ? -18.089 -4.464 34.752 1.00 97.81 92 CYS A CA 1
ATOM 758 C C . CYS A 1 92 ? -17.920 -3.795 36.117 1.00 97.81 92 CYS A C 1
ATOM 760 O O . CYS A 1 92 ? -18.215 -4.411 37.141 1.00 97.81 92 CYS A O 1
ATOM 762 N N . ASP A 1 93 ? -17.462 -2.545 36.148 1.00 97.88 93 ASP A N 1
ATOM 763 C CA . ASP A 1 93 ? -17.226 -1.828 37.401 1.00 97.88 93 ASP A CA 1
ATOM 764 C C . ASP A 1 93 ? -18.530 -1.521 38.138 1.00 97.88 93 ASP A C 1
ATOM 766 O O . ASP A 1 93 ? -18.607 -1.690 39.358 1.00 97.88 93 ASP A O 1
ATOM 770 N N . LYS A 1 94 ? -19.595 -1.191 37.399 1.00 97.31 94 LYS A N 1
ATOM 771 C CA . LYS A 1 94 ? -20.938 -1.066 37.971 1.00 97.31 94 LYS A CA 1
ATOM 772 C C . LYS A 1 94 ? -21.407 -2.380 38.598 1.00 97.31 94 LYS A C 1
ATOM 774 O O . LYS A 1 94 ? -21.835 -2.384 39.750 1.00 97.31 94 LYS A O 1
ATOM 779 N N . LEU A 1 95 ? -21.278 -3.495 37.876 1.00 97.38 95 LEU A N 1
ATOM 780 C CA . LEU A 1 95 ? -21.707 -4.806 38.365 1.00 97.38 95 LEU A CA 1
ATOM 781 C C . LEU A 1 95 ? -20.917 -5.247 39.604 1.00 97.38 95 LEU A C 1
ATOM 783 O O . LEU A 1 95 ? -21.507 -5.773 40.545 1.00 97.38 95 LEU A O 1
ATOM 787 N N . LYS A 1 96 ? -19.602 -4.997 39.641 1.00 97.38 96 LYS A N 1
ATOM 788 C CA . LYS A 1 96 ? -18.776 -5.237 40.836 1.00 97.38 96 LYS A CA 1
ATOM 789 C C . LYS A 1 96 ? -19.270 -4.420 42.030 1.00 97.38 96 LYS A C 1
ATOM 791 O O . LYS A 1 96 ? -19.397 -4.968 43.122 1.00 97.38 96 LYS A O 1
ATOM 796 N N . GLY A 1 97 ? -19.566 -3.136 41.820 1.00 97.06 97 GLY A N 1
ATOM 797 C CA . GLY A 1 97 ? -20.085 -2.257 42.867 1.00 97.06 97 GLY A CA 1
ATOM 798 C C . GLY A 1 97 ? -21.434 -2.727 43.414 1.00 97.06 97 GLY A C 1
ATOM 799 O O . GLY A 1 97 ? -21.628 -2.768 44.628 1.00 97.06 97 GLY A O 1
ATOM 800 N N . ASP A 1 98 ? -22.353 -3.130 42.538 1.00 96.81 98 ASP A N 1
ATOM 801 C CA . ASP A 1 98 ? -23.666 -3.638 42.945 1.00 96.81 98 ASP A CA 1
ATOM 802 C C . ASP A 1 98 ? -23.551 -4.995 43.659 1.00 96.81 98 ASP A C 1
ATOM 804 O O . ASP A 1 98 ? -24.169 -5.192 44.707 1.00 96.81 98 ASP A O 1
ATOM 808 N N . TYR A 1 99 ? -22.691 -5.897 43.171 1.00 97.06 99 TYR A N 1
ATOM 809 C CA . TYR A 1 99 ? -22.394 -7.167 43.840 1.00 97.06 99 TYR A CA 1
ATOM 810 C C . TYR A 1 99 ? -21.855 -6.951 45.258 1.00 97.06 99 TYR A C 1
ATOM 812 O O . TYR A 1 99 ? -22.301 -7.613 46.195 1.00 97.06 99 TYR A O 1
ATOM 820 N N . GLN A 1 100 ? -20.934 -6.000 45.437 1.00 97.06 100 GLN A N 1
ATOM 821 C CA . GLN A 1 100 ? -20.363 -5.693 46.745 1.00 97.06 100 GLN A CA 1
ATOM 822 C C . GLN A 1 100 ? -21.426 -5.182 47.730 1.00 97.06 100 GLN A C 1
ATOM 824 O O . GLN A 1 100 ? -21.472 -5.656 48.864 1.00 97.06 100 GLN A O 1
ATOM 829 N N . LYS A 1 101 ? -22.326 -4.290 47.297 1.00 96.25 101 LYS A N 1
ATOM 830 C CA . LYS A 1 101 ? -23.433 -3.801 48.141 1.00 96.25 101 LYS A CA 1
ATOM 831 C C . LYS A 1 101 ? -24.356 -4.933 48.585 1.00 96.25 101 LYS A C 1
ATOM 833 O O . LYS A 1 101 ? -24.628 -5.071 49.774 1.00 96.25 101 LYS A O 1
ATOM 838 N N . VAL A 1 102 ? -24.801 -5.764 47.640 1.00 96.44 102 VAL A N 1
ATOM 839 C CA . VAL A 1 102 ? -25.684 -6.906 47.931 1.00 96.44 102 VAL A CA 1
ATOM 840 C C . VAL A 1 102 ? -24.994 -7.896 48.870 1.00 96.44 102 VAL A C 1
ATOM 842 O O . VAL A 1 102 ? -25.620 -8.436 49.783 1.00 96.44 102 VAL A O 1
ATOM 845 N N . TRP A 1 103 ? -23.690 -8.117 48.689 1.00 96.44 103 TRP A N 1
ATOM 846 C CA . TRP A 1 103 ? -22.906 -8.972 49.571 1.00 96.44 103 TRP A CA 1
ATOM 847 C C . TRP A 1 103 ? -22.841 -8.425 51.003 1.00 96.44 103 TRP A C 1
ATOM 849 O O . TRP A 1 103 ? -23.091 -9.165 51.954 1.00 96.44 103 TRP A O 1
ATOM 859 N N . GLU A 1 104 ? -22.569 -7.131 51.170 1.00 96.19 104 GLU A N 1
ATOM 860 C CA . GLU A 1 104 ? -22.557 -6.470 52.479 1.00 96.19 104 GLU A CA 1
ATOM 861 C C . GLU A 1 104 ? -23.929 -6.519 53.170 1.00 96.19 104 GLU A C 1
ATOM 863 O O . GLU A 1 104 ? -24.004 -6.762 54.376 1.00 96.19 104 GLU A O 1
ATOM 868 N N . GLU A 1 105 ? -25.020 -6.318 52.429 1.00 95.50 105 GLU A N 1
ATOM 869 C CA . GLU A 1 105 ? -26.386 -6.451 52.948 1.00 95.50 105 GLU A CA 1
ATOM 870 C C . GLU A 1 105 ? -26.679 -7.876 53.420 1.00 95.50 105 GLU A C 1
ATOM 872 O O . GLU A 1 105 ? -27.138 -8.072 54.546 1.00 95.50 105 GLU A O 1
ATOM 877 N N . LYS A 1 106 ? -26.354 -8.880 52.600 1.00 95.75 106 LYS A N 1
ATOM 878 C CA . LYS A 1 106 ? -26.502 -10.296 52.951 1.00 95.75 106 LYS A CA 1
ATOM 879 C C . LYS A 1 106 ? -25.731 -10.645 54.229 1.00 95.75 106 LYS A C 1
ATOM 881 O O . LYS A 1 106 ? -26.271 -11.330 55.096 1.00 95.75 106 LYS A O 1
ATOM 886 N N . GLU A 1 107 ? -24.502 -10.154 54.384 1.00 95.56 107 GLU A N 1
ATOM 887 C CA . GLU A 1 107 ? -23.714 -10.369 55.605 1.00 95.56 107 GLU A CA 1
ATOM 888 C C . GLU A 1 107 ? -24.327 -9.673 56.835 1.00 95.56 107 GLU A C 1
ATOM 890 O O . GLU A 1 107 ? -24.311 -10.247 57.925 1.00 95.56 107 GLU A O 1
ATOM 895 N N . LYS A 1 108 ? -24.925 -8.481 56.683 1.00 94.12 108 LYS A N 1
ATOM 896 C CA . LYS A 1 108 ? -25.674 -7.815 57.769 1.00 94.12 108 LYS A CA 1
ATOM 897 C C . LYS A 1 108 ? -26.893 -8.630 58.201 1.00 94.12 108 LYS A C 1
ATOM 899 O O . LYS A 1 108 ? -27.068 -8.846 59.396 1.00 94.12 108 LYS A O 1
ATOM 904 N N . TYR A 1 109 ? -27.706 -9.101 57.251 1.00 92.12 109 TYR A N 1
ATOM 905 C CA . TYR A 1 109 ? -28.873 -9.938 57.552 1.00 92.12 109 TYR A CA 1
ATOM 906 C C . TYR A 1 109 ? -28.474 -11.241 58.241 1.00 92.12 109 TYR A C 1
ATOM 908 O O . TYR A 1 109 ? -29.091 -11.616 59.231 1.00 92.12 109 TYR A O 1
ATOM 916 N N . LYS A 1 110 ? -27.405 -11.895 57.769 1.00 93.94 110 LYS A N 1
ATOM 917 C CA . LYS A 1 110 ? -26.895 -13.123 58.384 1.00 93.94 110 LYS A CA 1
ATOM 918 C C . LYS A 1 110 ? -26.545 -12.919 59.862 1.00 93.94 110 LYS A C 1
ATOM 920 O O . LYS A 1 110 ? -26.988 -13.703 60.688 1.00 93.94 110 LYS A O 1
ATOM 925 N N . ARG A 1 111 ? -25.830 -11.838 60.198 1.00 92.56 111 ARG A N 1
ATOM 926 C CA . ARG A 1 111 ? -25.482 -11.499 61.593 1.00 92.56 111 ARG A CA 1
ATOM 927 C C . ARG A 1 111 ? -26.684 -11.137 62.463 1.00 92.56 111 ARG A C 1
ATOM 929 O O . ARG A 1 111 ? -26.588 -11.252 63.672 1.00 92.56 111 ARG A O 1
ATOM 936 N N . ALA A 1 112 ? -27.768 -10.631 61.877 1.00 89.44 112 ALA A N 1
ATOM 937 C CA . ALA A 1 112 ? -28.975 -10.265 62.620 1.00 89.44 112 ALA A CA 1
ATOM 938 C C . ALA A 1 112 ? -29.883 -11.471 62.929 1.00 89.44 112 ALA A C 1
ATOM 940 O O . ALA A 1 112 ? -30.770 -11.359 63.771 1.00 89.44 112 ALA A O 1
ATOM 941 N N . CYS A 1 113 ? -29.699 -12.591 62.222 1.00 87.12 113 CYS A N 1
ATOM 942 C CA . CYS A 1 113 ? -30.440 -13.839 62.423 1.00 87.12 113 CYS A CA 1
ATOM 943 C C . CYS A 1 113 ? -29.677 -14.885 63.261 1.00 87.12 113 CYS A C 1
ATOM 945 O O . CYS A 1 113 ? -30.246 -15.939 63.543 1.00 87.12 113 CYS A O 1
ATOM 947 N N . GLU A 1 114 ? -28.418 -14.611 63.611 1.00 62.94 114 GLU A N 1
ATOM 948 C CA . GLU A 1 114 ? -27.599 -15.359 64.581 1.00 62.94 114 GLU A CA 1
ATOM 949 C C . GLU A 1 114 ? -27.753 -14.749 65.983 1.00 62.94 114 GLU A C 1
ATOM 951 O O . GLU A 1 114 ? -27.820 -15.538 66.953 1.00 62.94 114 GLU A O 1
#

Organism: NCBI:txid1048955

pLDDT: mean 93.07, std 8.48, range [43.19, 98.5]

InterPro domains:
  IPR011598 Myc-type, basic helix-loop-helix (bHLH) domain [PF00010] (16-64)
  IPR011598 Myc-type, basic helix-loop-helix (bHLH) domain [PS50888] (15-63)
  IPR011598 Myc-type, basic helix-loop-helix (bHLH) domain [SM00353] (21-69)
  IPR036638 Helix-loop-helix DNA-binding domain superfamily [G3DSA:4.10.280.10] (8-112)
  IPR036638 Helix-loop-helix DNA-binding domain superfamily [SSF47459] (9-74)
  IPR047206 Centromere-binding protein 1-like, bHLHzip domain [cd11398] (10-96)

Sequence (114 aa):
SRSKPQVGSDEWHKVRRDNHKEVERRRRETINEGINELQKIVPGCEKNKGSILQRAHQYIAQLKDNEQQNIEKWTLEKLLLDQAINELSNSCDKLKGDYQKVWEEKEKYKRACE

Foldseek 3Di:
DPDQDDPPDPVNVVVVVVVVVVVVVVVVVVVVVVLVVLVVPQPPADPDSVSSVVSSVVVVVVVVVVVVVVVVVVVVVVVVVVVVVVVVVVVVVVVVVVVVVVVVVVVVVVVVVD

Radius of gyration: 38.04 Å; chains: 1; bounding box: 80×27×103 Å

Secondary structure (DSSP, 8-state):
--PPPPTTSHHHHHHHHHHHHHHHHHHHHHHHHHHHHHHHHSTT--S-HHHHHHHHHHHHHHHHHHHHHHHHHHHHHHHHHHHHHHHHHHHHHHHHHHHHHHHHHHHHHHHH--